Protein AF-N6XF55-F1 (afdb_monomer)

Secondary structure (DSSP, 8-state):
----EEEE-TTS-EEEE--TT-EEEEEEE-GGG--TT--EEEEEEEEEES-EEEEEEEETTEEEEEEE-SSEEEEEEEEETT--EEEEEEEEEPPPPP-

Sequence (99 aa):
MSSSAFVTRDDGSVVIYQDAADRLDYGIDHAGLLRNGDTIKLSTWSAVGGVVISDEGVAGSVVVAMLEGTNGTVRNHVTTEAGRKRVTTFCVEPPPTCA

Nearest PDB structures (foldseek):
  4z2q-assembly1_B  TM=4.348E-01  e=2.376E-01  Agroathelia rolfsii
  8sy2-assembly1_A  TM=2.706E-01  e=1.662E+00  Arachis hypogaea
  8sy2-assembly1_B  TM=2.728E-01  e=2.052E+00  Arachis hypogaea
  8sy3-assembly1_A  TM=2.701E-01  e=2.812E+00  Arachis hypogaea
  8sy3-assembly1_B  TM=2.499E-01  e=2.532E+00  Arachis hypogaea

Solvent-accessible surface area (backbone atoms only — not comparable to full-atom values): 5664 Å² total; per-residue (Å²): 130,85,70,64,43,83,41,73,45,98,88,69,48,38,37,33,26,29,48,64,88,45,77,46,81,47,76,48,79,42,57,91,79,47,59,97,88,47,44,63,67,45,76,47,78,50,61,45,70,50,38,48,81,43,81,70,48,76,60,66,48,30,38,37,30,32,41,31,39,26,62,20,42,40,37,40,41,37,30,29,69,85,68,52,74,52,76,51,68,34,37,30,30,61,56,84,78,88,128

pLDDT: mean 91.98, std 9.86, range [46.69, 98.44]

Radius of gyration: 14.3 Å; Cα contacts (8 Å, |Δi|>4): 229; chains: 1; bounding box: 30×26×40 Å

Mean predicted aligned error: 3.96 Å

Structure (mmCIF, N/CA/C/O backbone):
data_AF-N6XF55-F1
#
_entry.id   AF-N6XF55-F1
#
loop_
_atom_site.group_PDB
_atom_site.id
_atom_site.type_symbol
_atom_site.label_atom_id
_atom_site.label_alt_id
_atom_site.label_comp_id
_atom_site.label_asym_id
_atom_site.label_entity_id
_atom_site.label_seq_id
_atom_site.pdbx_PDB_ins_code
_atom_site.Cartn_x
_atom_site.Cartn_y
_atom_site.Cartn_z
_atom_site.occupancy
_atom_site.B_iso_or_equiv
_atom_site.auth_seq_id
_atom_site.auth_comp_id
_atom_site.auth_asym_id
_atom_site.auth_atom_id
_atom_site.pdbx_PDB_model_num
ATOM 1 N N . MET A 1 1 ? 0.234 -9.123 -22.707 1.00 46.69 1 MET A N 1
ATOM 2 C CA . MET A 1 1 ? -0.556 -9.244 -21.466 1.00 46.69 1 MET A CA 1
ATOM 3 C C . MET A 1 1 ? 0.288 -8.627 -20.373 1.00 46.69 1 MET A C 1
ATOM 5 O O . MET A 1 1 ? 1.383 -9.132 -20.173 1.00 46.69 1 MET A O 1
ATOM 9 N N . SER A 1 2 ? -0.162 -7.540 -19.744 1.00 50.06 2 SER A N 1
ATOM 10 C CA . SER A 1 2 ? 0.416 -7.130 -18.463 1.00 50.06 2 SER A CA 1
ATOM 11 C C . SER A 1 2 ? -0.122 -8.097 -17.410 1.00 50.06 2 SER A C 1
ATOM 13 O O . SER A 1 2 ? -1.337 -8.281 -17.312 1.00 50.06 2 SER A O 1
ATOM 15 N N . SER A 1 3 ? 0.761 -8.800 -16.708 1.00 64.12 3 SER A N 1
ATOM 16 C CA . SER A 1 3 ? 0.381 -9.632 -15.570 1.00 64.12 3 SER A CA 1
ATOM 17 C C . SER A 1 3 ? 0.925 -8.981 -14.313 1.00 64.12 3 SER A C 1
ATOM 19 O O . SER A 1 3 ? 1.996 -9.352 -13.826 1.00 64.12 3 SER A O 1
ATOM 21 N N . SER A 1 4 ? 0.201 -7.991 -13.806 1.00 68.75 4 SER A N 1
ATOM 22 C CA . SER A 1 4 ? 0.512 -7.470 -12.487 1.00 68.75 4 SER A CA 1
ATOM 23 C C . SER A 1 4 ? 0.160 -8.516 -11.437 1.00 68.75 4 SER A C 1
ATOM 25 O O . SER A 1 4 ? -0.913 -9.121 -11.486 1.00 68.75 4 SER A O 1
ATOM 27 N N . ALA A 1 5 ? 1.091 -8.792 -10.529 1.00 82.25 5 ALA A N 1
ATOM 28 C CA . ALA A 1 5 ? 0.981 -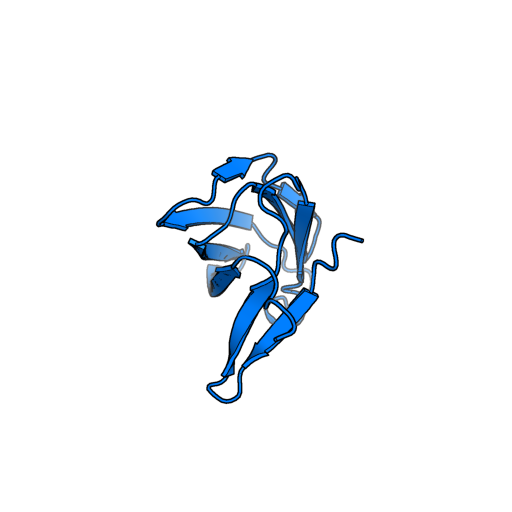9.901 -9.591 1.00 82.25 5 ALA A CA 1
ATOM 29 C C . ALA A 1 5 ? 1.519 -9.514 -8.218 1.00 82.25 5 ALA A C 1
ATOM 31 O O . ALA A 1 5 ? 2.596 -8.935 -8.101 1.00 82.25 5 ALA A O 1
ATOM 32 N N . PHE A 1 6 ? 0.781 -9.901 -7.182 1.00 83.75 6 PHE A N 1
ATOM 33 C CA . PHE A 1 6 ? 1.225 -9.813 -5.798 1.00 83.75 6 PHE A CA 1
ATOM 34 C C . PHE A 1 6 ? 1.904 -11.122 -5.424 1.00 83.75 6 PHE A C 1
ATOM 36 O O . PHE A 1 6 ? 1.287 -12.187 -5.493 1.00 83.75 6 PHE A O 1
ATOM 43 N N . VAL A 1 7 ? 3.166 -11.047 -5.023 1.00 88.38 7 VAL A N 1
ATOM 44 C CA . VAL A 1 7 ? 3.963 -12.214 -4.655 1.00 88.38 7 VAL A CA 1
ATOM 45 C C . VAL A 1 7 ? 4.588 -11.973 -3.290 1.00 88.38 7 VAL A C 1
ATOM 47 O O . VAL A 1 7 ? 5.186 -10.931 -3.031 1.00 88.38 7 VAL A O 1
ATOM 50 N N . THR A 1 8 ? 4.465 -12.957 -2.406 1.00 88.88 8 THR A N 1
ATOM 51 C CA . THR A 1 8 ? 5.314 -13.045 -1.218 1.00 88.88 8 THR A CA 1
ATOM 52 C C . THR A 1 8 ? 6.537 -13.865 -1.594 1.00 88.88 8 THR A C 1
ATOM 54 O O . THR A 1 8 ? 6.400 -15.004 -2.036 1.00 88.88 8 THR A O 1
ATOM 57 N N . ARG A 1 9 ? 7.721 -13.271 -1.473 1.00 86.50 9 ARG A N 1
ATOM 58 C CA . ARG A 1 9 ? 8.995 -13.949 -1.714 1.00 86.50 9 ARG A CA 1
ATOM 59 C C . ARG A 1 9 ? 9.323 -14.895 -0.560 1.00 86.50 9 ARG A C 1
ATOM 61 O O . ARG A 1 9 ? 8.762 -14.778 0.529 1.00 86.50 9 ARG A O 1
ATOM 68 N N . ASP A 1 10 ? 10.287 -15.782 -0.781 1.00 90.25 10 ASP A N 1
ATOM 69 C CA . ASP A 1 10 ? 10.729 -16.769 0.217 1.00 90.25 10 ASP A CA 1
ATOM 70 C C . ASP A 1 10 ? 11.257 -16.131 1.514 1.00 90.25 10 ASP A C 1
ATOM 72 O O . ASP A 1 10 ? 11.170 -16.726 2.586 1.00 90.25 10 ASP A O 1
ATOM 76 N N . ASP A 1 11 ? 11.771 -14.900 1.436 1.00 88.25 11 ASP A N 1
ATOM 77 C CA . ASP A 1 11 ? 12.226 -14.116 2.590 1.00 88.25 11 ASP A CA 1
ATOM 78 C C . ASP A 1 11 ? 11.085 -13.411 3.353 1.00 88.25 11 ASP A C 1
ATOM 80 O O . ASP A 1 11 ? 11.327 -12.691 4.323 1.00 88.25 11 ASP A O 1
ATOM 84 N N . GLY A 1 12 ? 9.835 -13.611 2.926 1.00 85.81 12 GLY A N 1
ATOM 85 C CA . GLY A 1 12 ? 8.641 -12.993 3.498 1.00 85.81 12 GLY A CA 1
ATOM 86 C C . GLY A 1 12 ? 8.384 -11.560 3.029 1.00 85.81 12 GLY A C 1
ATOM 87 O O . GLY A 1 12 ? 7.386 -10.964 3.444 1.00 85.81 12 GLY A O 1
ATOM 88 N N . SER A 1 13 ? 9.234 -10.988 2.170 1.00 88.25 13 SER A N 1
ATOM 89 C CA . SER A 1 13 ? 8.970 -9.683 1.565 1.00 88.25 13 SER A CA 1
ATOM 90 C C . SER A 1 13 ? 7.839 -9.772 0.541 1.00 88.25 13 SER A C 1
ATOM 92 O O . SER A 1 13 ? 7.657 -10.779 -0.143 1.00 88.25 13 SER A O 1
ATOM 94 N N . VAL A 1 14 ? 7.052 -8.703 0.437 1.00 91.75 14 VAL A N 1
ATOM 95 C CA . VAL A 1 14 ? 6.001 -8.587 -0.578 1.00 91.75 14 VAL A CA 1
ATOM 96 C C . VAL A 1 14 ? 6.552 -7.802 -1.762 1.00 91.75 14 VAL A C 1
ATOM 98 O O . VAL A 1 14 ? 7.110 -6.715 -1.588 1.00 91.75 14 VAL A O 1
ATOM 101 N N . VAL A 1 15 ? 6.374 -8.341 -2.963 1.00 93.69 15 VAL A N 1
ATOM 102 C CA . VAL A 1 15 ? 6.624 -7.656 -4.229 1.00 93.69 15 VAL A CA 1
ATOM 103 C C . VAL A 1 15 ? 5.354 -7.615 -5.055 1.00 93.69 15 VAL A C 1
ATOM 105 O O . VAL A 1 15 ? 4.562 -8.556 -5.086 1.00 93.69 15 VAL A O 1
ATOM 108 N N . ILE A 1 16 ? 5.186 -6.494 -5.729 1.00 93.44 16 ILE A N 1
ATOM 109 C CA . ILE A 1 16 ? 4.173 -6.277 -6.733 1.00 93.44 16 ILE A CA 1
ATOM 110 C C . ILE A 1 16 ? 4.898 -6.167 -8.062 1.00 93.44 16 ILE A C 1
ATOM 112 O O . ILE A 1 16 ? 5.668 -5.232 -8.285 1.00 93.44 16 ILE A O 1
ATOM 116 N N . TYR A 1 17 ? 4.666 -7.133 -8.937 1.00 93.19 17 TYR A N 1
ATOM 117 C CA . TYR A 1 17 ? 5.070 -7.006 -10.325 1.00 93.19 17 TYR A CA 1
ATOM 118 C C . TYR A 1 17 ? 4.044 -6.138 -11.043 1.00 93.19 17 TYR A C 1
ATOM 120 O O . TYR A 1 17 ? 2.852 -6.396 -10.910 1.00 93.19 17 TYR A O 1
ATOM 128 N N . GLN A 1 18 ? 4.494 -5.110 -11.755 1.00 92.38 18 GLN A N 1
ATOM 129 C CA . GLN A 1 18 ? 3.654 -4.157 -12.483 1.00 92.38 18 GLN A CA 1
ATOM 130 C C . GLN A 1 18 ? 4.371 -3.737 -13.768 1.00 92.38 18 GLN A C 1
ATOM 132 O O . GLN A 1 18 ? 5.576 -3.494 -13.746 1.00 92.38 18 GLN A O 1
ATOM 137 N N . ASP A 1 19 ? 3.657 -3.635 -14.890 1.00 90.56 19 ASP A N 1
ATOM 138 C CA . ASP A 1 19 ? 4.231 -3.043 -16.101 1.00 90.56 19 ASP A CA 1
ATOM 139 C C . ASP A 1 19 ? 4.460 -1.534 -15.907 1.00 90.56 19 ASP A C 1
ATOM 141 O O . ASP A 1 19 ? 3.652 -0.840 -15.293 1.00 90.56 19 ASP A O 1
ATOM 145 N N . ALA A 1 20 ? 5.560 -0.998 -16.439 1.00 87.62 20 ALA A N 1
ATOM 146 C CA . ALA A 1 20 ? 5.898 0.415 -16.278 1.00 87.62 20 ALA A CA 1
ATOM 147 C C . ALA A 1 20 ? 4.861 1.374 -16.895 1.00 87.62 20 ALA A C 1
ATOM 149 O O . ALA A 1 20 ? 4.812 2.536 -16.494 1.00 87.62 20 ALA A O 1
ATOM 150 N N . ALA A 1 21 ? 4.058 0.909 -17.855 1.00 88.38 21 ALA A N 1
ATOM 151 C CA . ALA A 1 21 ? 2.969 1.677 -18.453 1.00 88.38 21 ALA A CA 1
ATOM 152 C C . ALA A 1 21 ? 1.648 1.586 -17.668 1.00 88.38 21 ALA A C 1
ATOM 154 O O . ALA A 1 21 ? 0.710 2.325 -17.976 1.00 88.38 21 ALA A O 1
ATOM 155 N N . ASP A 1 22 ? 1.553 0.693 -16.683 1.00 90.06 22 ASP A N 1
ATOM 156 C CA . ASP A 1 22 ? 0.327 0.507 -15.923 1.00 90.06 22 ASP A CA 1
ATOM 157 C C . ASP A 1 22 ? 0.168 1.559 -14.822 1.00 90.0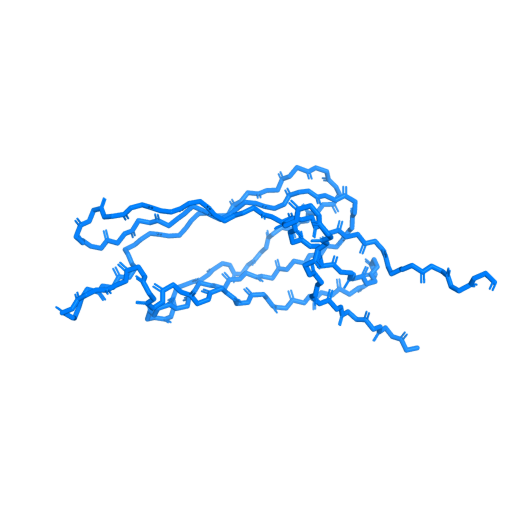6 22 ASP A C 1
ATOM 159 O O . ASP A 1 22 ? 1.128 2.007 -14.189 1.00 90.06 22 ASP A O 1
ATOM 163 N N . ARG A 1 23 ? -1.099 1.872 -14.551 1.00 92.75 23 ARG A N 1
ATOM 164 C CA . ARG A 1 23 ? -1.575 2.676 -13.427 1.00 92.75 23 ARG A CA 1
ATOM 165 C C . ARG A 1 23 ? -2.618 1.845 -12.686 1.00 92.75 23 ARG A C 1
ATOM 167 O O . ARG A 1 23 ? -3.699 1.611 -13.227 1.00 92.75 23 ARG A O 1
ATOM 174 N 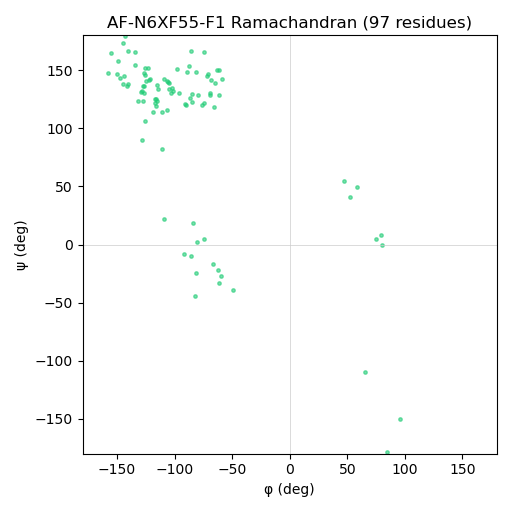N . LEU A 1 24 ? -2.263 1.327 -11.511 1.00 92.75 24 LEU A N 1
ATOM 175 C CA . LEU A 1 24 ? -3.056 0.313 -10.805 1.00 92.75 24 LEU A CA 1
ATOM 176 C C . LEU A 1 24 ? -3.457 0.777 -9.410 1.00 92.75 24 LEU A C 1
ATOM 178 O O . LEU A 1 24 ? -2.674 1.418 -8.712 1.00 92.75 24 LEU A O 1
ATOM 182 N N . ASP A 1 25 ? -4.685 0.438 -9.024 1.00 92.56 25 ASP A N 1
ATOM 183 C CA . ASP A 1 25 ? -5.219 0.697 -7.689 1.00 92.56 25 ASP A CA 1
ATOM 184 C C . ASP A 1 25 ? -4.800 -0.424 -6.731 1.00 92.56 25 ASP A C 1
ATOM 186 O O . ASP A 1 25 ? -4.974 -1.613 -7.021 1.00 92.56 25 ASP A O 1
ATOM 190 N N . TYR A 1 26 ? -4.248 -0.035 -5.586 1.00 91.62 26 TYR A N 1
ATOM 191 C CA . TYR A 1 26 ? -3.731 -0.923 -4.560 1.00 91.62 26 TYR A CA 1
ATOM 192 C C . TYR A 1 26 ? -4.482 -0.743 -3.254 1.00 91.62 26 TYR A C 1
ATOM 194 O O . TYR A 1 26 ? -4.339 0.274 -2.579 1.00 91.62 26 TYR A O 1
ATOM 202 N N . GLY A 1 27 ? -5.210 -1.787 -2.857 1.00 93.62 27 GLY A N 1
ATOM 203 C CA . GLY A 1 27 ? -5.884 -1.871 -1.566 1.00 93.62 27 GLY A CA 1
ATOM 204 C C . GLY A 1 27 ? -5.127 -2.739 -0.562 1.00 93.62 27 GLY A C 1
ATOM 205 O O . GLY A 1 27 ? -4.766 -3.876 -0.867 1.00 93.62 27 GLY A O 1
ATOM 206 N N . ILE A 1 28 ? -4.939 -2.240 0.662 1.00 93.94 28 ILE A N 1
ATOM 207 C CA . ILE A 1 28 ? -4.438 -3.026 1.799 1.00 93.94 28 ILE A CA 1
ATOM 208 C C . ILE A 1 28 ? -5.522 -3.087 2.869 1.00 93.94 28 ILE A C 1
ATOM 210 O O . ILE A 1 28 ? -5.915 -2.060 3.424 1.00 93.94 28 ILE A O 1
ATOM 214 N N . ASP A 1 29 ? -5.979 -4.297 3.189 1.00 94.62 29 ASP A N 1
ATOM 215 C CA . ASP A 1 29 ? -6.932 -4.515 4.275 1.00 94.62 29 ASP A CA 1
ATOM 216 C C . ASP A 1 29 ? -6.221 -4.643 5.631 1.00 94.62 29 ASP A C 1
ATOM 218 O O . ASP A 1 29 ? -5.368 -5.507 5.861 1.00 94.62 29 ASP A O 1
ATOM 222 N N . HIS A 1 30 ? -6.606 -3.778 6.564 1.00 95.88 30 HIS A N 1
ATOM 223 C CA . HIS A 1 30 ? -6.136 -3.759 7.940 1.00 95.88 30 HIS A CA 1
ATOM 224 C C . HIS A 1 30 ? -7.203 -4.208 8.942 1.00 95.88 30 HIS A C 1
ATOM 226 O O . HIS A 1 30 ? -7.063 -3.913 10.129 1.00 95.88 30 HIS A O 1
ATOM 232 N N . ALA A 1 31 ? -8.231 -4.958 8.536 1.00 95.12 31 ALA A N 1
ATOM 233 C CA . ALA A 1 31 ? -9.271 -5.464 9.438 1.00 95.12 31 ALA A CA 1
ATOM 234 C C . ALA A 1 31 ? -8.701 -6.151 10.694 1.00 95.12 31 ALA A C 1
ATOM 236 O O . ALA A 1 31 ? -9.173 -5.906 11.802 1.00 95.12 31 ALA A O 1
ATOM 237 N N . GLY A 1 32 ? -7.613 -6.920 10.559 1.00 94.69 32 GLY A N 1
ATOM 238 C CA . GLY A 1 32 ? -6.935 -7.564 11.695 1.00 94.69 32 GLY A CA 1
ATOM 239 C C . GLY A 1 32 ? -6.253 -6.600 12.680 1.00 94.69 32 GLY A C 1
ATOM 240 O O . GLY A 1 32 ? -5.921 -6.991 13.800 1.00 94.69 32 GLY A O 1
ATOM 241 N N . LEU A 1 33 ? -6.028 -5.341 12.290 1.00 94.94 33 LEU A N 1
ATOM 242 C CA . LEU A 1 33 ? -5.568 -4.280 13.186 1.00 94.94 33 LEU A CA 1
ATOM 243 C C . LEU A 1 33 ? -6.726 -3.674 13.986 1.00 94.94 33 LEU A C 1
ATOM 245 O O . LEU A 1 33 ? -6.467 -3.149 15.065 1.00 94.94 33 LEU A O 1
ATOM 249 N N . LEU A 1 34 ? -7.967 -3.747 13.495 1.00 96.19 34 LEU A N 1
ATOM 250 C CA . LEU A 1 34 ? -9.154 -3.109 14.074 1.00 96.19 34 LEU A CA 1
ATOM 251 C C . LEU A 1 34 ? -9.826 -4.004 15.128 1.00 96.19 34 LEU A C 1
ATOM 253 O O . LEU A 1 34 ? -9.670 -5.220 15.144 1.00 96.19 34 LEU A O 1
ATOM 257 N N . ARG A 1 35 ? -10.536 -3.394 16.085 1.00 93.69 35 ARG A N 1
ATOM 258 C CA . ARG A 1 35 ? -11.315 -4.092 17.135 1.00 93.69 35 ARG A CA 1
ATOM 259 C C . ARG A 1 35 ? -12.544 -3.260 17.484 1.00 93.69 35 ARG A C 1
ATOM 261 O O . ARG A 1 35 ? -12.403 -2.049 17.568 1.00 93.69 35 ARG A O 1
ATOM 268 N N . ASN A 1 36 ? -13.678 -3.903 17.771 1.00 89.88 36 ASN A N 1
ATOM 269 C CA . ASN A 1 36 ? -14.863 -3.288 18.392 1.00 89.88 36 ASN A CA 1
ATOM 270 C C . ASN A 1 36 ? -15.295 -1.942 17.769 1.00 89.88 36 ASN A C 1
ATOM 272 O O . ASN A 1 36 ? -15.390 -0.944 18.474 1.00 89.88 36 ASN A O 1
ATOM 276 N N . GLY A 1 37 ? -15.523 -1.898 16.453 1.00 85.62 37 GLY A N 1
ATOM 277 C CA . GLY A 1 37 ? -15.958 -0.671 15.767 1.00 85.62 37 GLY A CA 1
ATOM 278 C C . GLY A 1 37 ? -14.866 0.388 15.555 1.00 85.62 37 GLY A C 1
ATOM 279 O O . GLY A 1 37 ? -15.173 1.466 15.058 1.00 85.62 37 GLY A O 1
ATOM 280 N N . ASP A 1 38 ? -13.604 0.098 15.902 1.00 94.94 38 ASP A N 1
ATOM 281 C CA . ASP A 1 38 ? -12.463 0.944 15.533 1.00 94.94 38 ASP A CA 1
ATOM 282 C C . ASP A 1 38 ? -12.310 1.030 14.012 1.00 94.94 38 ASP A C 1
ATOM 284 O O . ASP A 1 38 ? -12.617 0.085 13.283 1.00 94.94 38 ASP A O 1
ATOM 288 N N . THR A 1 39 ? -11.780 2.156 13.552 1.00 95.75 39 THR A N 1
ATOM 289 C CA . THR A 1 39 ? -11.575 2.464 12.136 1.00 95.75 39 THR A CA 1
ATOM 290 C C . THR A 1 39 ? -10.179 3.033 11.919 1.00 95.75 39 THR A C 1
ATOM 292 O O . THR A 1 39 ? -9.465 3.383 12.865 1.00 95.75 39 THR A O 1
ATOM 295 N N . ILE A 1 40 ? -9.747 3.092 10.662 1.00 97.94 40 ILE A N 1
ATOM 296 C CA . ILE A 1 40 ? -8.500 3.763 10.304 1.00 97.94 40 ILE A CA 1
ATOM 297 C C . ILE A 1 40 ? -8.747 5.270 10.329 1.00 97.94 40 ILE A C 1
ATOM 299 O O . ILE A 1 40 ? -9.578 5.780 9.585 1.00 97.94 40 ILE A O 1
ATOM 303 N N . LYS A 1 41 ? -7.994 5.974 11.175 1.00 96.31 41 LYS A N 1
ATOM 304 C CA . LYS A 1 41 ? -8.037 7.433 11.295 1.00 96.31 41 LYS A CA 1
ATOM 305 C C . LYS A 1 41 ? -7.185 8.109 10.230 1.00 96.31 41 LYS A C 1
ATOM 307 O O . LYS A 1 41 ? -7.566 9.125 9.662 1.00 96.31 41 LYS A O 1
ATOM 312 N N . LEU A 1 42 ? -5.985 7.574 10.024 1.00 96.62 42 LEU A N 1
ATOM 313 C CA . LEU A 1 42 ? -4.983 8.142 9.135 1.00 96.62 42 LEU A CA 1
ATOM 314 C C . LEU A 1 42 ? -4.280 7.028 8.370 1.00 96.62 42 LEU A C 1
ATOM 316 O O . LEU A 1 42 ? -3.904 6.011 8.954 1.00 96.62 42 LEU A O 1
ATOM 320 N N . SER A 1 43 ? -4.062 7.282 7.086 1.00 97.88 43 SER A N 1
ATOM 321 C CA . SER A 1 43 ? -3.212 6.512 6.191 1.00 97.88 43 SER A CA 1
ATOM 322 C C . SER A 1 43 ? -2.277 7.491 5.494 1.00 97.88 43 SER A C 1
ATOM 324 O O . SER A 1 43 ? -2.730 8.526 5.012 1.00 97.88 43 SER A O 1
ATOM 326 N N . THR A 1 44 ? -0.983 7.202 5.478 1.00 97.88 44 THR A N 1
ATOM 327 C CA . THR A 1 44 ? -0.001 8.006 4.748 1.00 97.88 44 THR A CA 1
ATOM 328 C C . THR A 1 44 ? 0.877 7.083 3.938 1.00 97.88 44 THR A C 1
ATOM 330 O O . THR A 1 44 ? 1.505 6.169 4.487 1.00 97.88 44 THR A O 1
ATOM 333 N N . TRP A 1 45 ? 0.923 7.326 2.637 1.00 98.19 45 TRP A N 1
ATOM 334 C CA . TRP A 1 45 ? 1.753 6.571 1.724 1.00 98.19 45 TRP A CA 1
ATOM 335 C C . TRP A 1 45 ? 3.069 7.297 1.438 1.00 98.19 45 TRP A C 1
ATOM 337 O O . TRP A 1 45 ? 3.178 8.519 1.509 1.00 98.19 45 TRP A O 1
ATOM 347 N N . SER A 1 46 ? 4.114 6.528 1.151 1.00 98.00 46 SER A N 1
ATOM 348 C CA . SER A 1 46 ? 5.393 7.059 0.683 1.00 98.00 46 SER A CA 1
ATOM 349 C C . SER A 1 46 ? 6.083 6.052 -0.224 1.00 98.00 46 SER A C 1
ATOM 351 O O . SER A 1 46 ? 5.971 4.843 -0.015 1.00 98.00 46 SER A O 1
ATOM 353 N N . ALA A 1 47 ? 6.815 6.551 -1.214 1.00 97.56 47 ALA A N 1
ATOM 354 C CA . ALA A 1 47 ? 7.625 5.742 -2.111 1.00 97.56 47 ALA A CA 1
ATOM 355 C C . ALA A 1 47 ? 9.073 6.235 -2.135 1.00 97.56 47 ALA A C 1
ATOM 357 O O . ALA A 1 47 ? 9.359 7.415 -1.932 1.00 97.56 47 ALA A O 1
ATOM 358 N N . VAL A 1 48 ? 9.989 5.310 -2.405 1.00 96.88 48 VAL A N 1
ATOM 359 C CA . VAL A 1 48 ? 11.375 5.591 -2.792 1.00 96.88 48 VAL A CA 1
ATOM 360 C C . VAL A 1 48 ? 11.637 4.880 -4.116 1.00 96.88 48 VAL A C 1
ATOM 362 O O . VAL A 1 48 ? 11.198 3.743 -4.284 1.00 96.88 48 VAL A O 1
ATOM 365 N N . GLY A 1 49 ? 12.372 5.515 -5.030 1.00 95.62 49 GLY A N 1
ATOM 366 C CA . GLY A 1 49 ? 12.659 4.971 -6.361 1.00 95.62 49 GLY A CA 1
ATOM 367 C C . GLY A 1 49 ? 11.696 5.494 -7.427 1.00 95.62 49 GLY A C 1
ATOM 368 O O . GLY A 1 49 ? 11.221 6.622 -7.325 1.00 95.62 49 GLY A O 1
ATOM 369 N N . GLY A 1 50 ? 11.436 4.686 -8.457 1.00 95.25 50 GLY A N 1
ATOM 370 C CA . GLY A 1 50 ? 10.665 5.078 -9.645 1.00 95.25 50 GLY A CA 1
ATOM 371 C C . GLY A 1 50 ? 9.141 4.983 -9.518 1.00 95.25 50 GLY A C 1
ATOM 372 O O . GLY A 1 50 ? 8.470 4.921 -10.543 1.00 95.25 50 GLY A O 1
ATOM 373 N N . VAL A 1 51 ? 8.601 4.932 -8.296 1.00 97.06 51 VAL A N 1
ATOM 374 C CA . VAL A 1 51 ? 7.160 4.764 -8.050 1.00 97.06 51 VAL A CA 1
ATOM 375 C C . VAL A 1 51 ? 6.528 6.090 -7.649 1.00 97.06 51 VAL A C 1
ATOM 377 O O . VAL A 1 51 ? 7.010 6.761 -6.735 1.00 97.06 51 VAL A O 1
ATOM 380 N N . VAL A 1 52 ? 5.421 6.434 -8.300 1.00 97.06 52 VAL A N 1
ATOM 381 C CA . VAL A 1 52 ? 4.584 7.594 -7.977 1.00 97.06 52 VAL A CA 1
ATOM 382 C C . VAL A 1 52 ? 3.297 7.115 -7.314 1.00 97.06 52 VAL A C 1
ATOM 384 O O . VAL A 1 52 ? 2.734 6.097 -7.709 1.00 97.06 52 VAL A O 1
ATOM 387 N N . ILE A 1 53 ? 2.847 7.853 -6.297 1.00 97.81 53 ILE A N 1
ATOM 388 C CA . ILE A 1 53 ? 1.627 7.567 -5.537 1.00 97.81 53 ILE A CA 1
ATOM 389 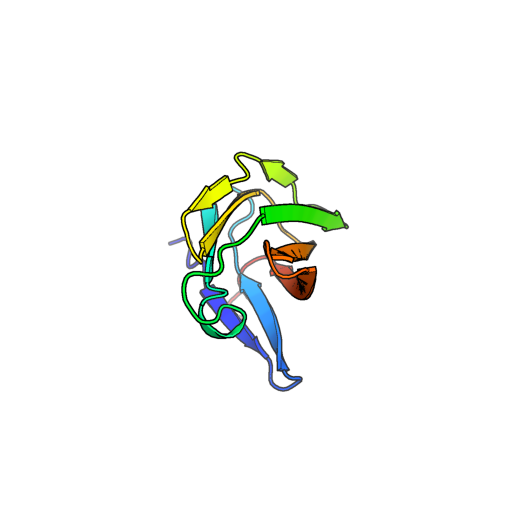C C . ILE A 1 53 ? 0.619 8.687 -5.785 1.00 97.81 53 ILE A C 1
ATOM 391 O O . ILE A 1 53 ? 0.975 9.865 -5.730 1.00 97.81 53 ILE A O 1
ATOM 395 N N . SER A 1 54 ? -0.631 8.323 -6.058 1.00 97.56 54 SER A N 1
ATOM 396 C CA . SER A 1 54 ? -1.748 9.260 -6.205 1.00 97.56 54 SER A CA 1
ATOM 397 C C . SER A 1 54 ? -3.051 8.665 -5.665 1.00 97.56 54 SER A C 1
ATOM 399 O O . SER A 1 54 ? -3.089 7.499 -5.277 1.00 97.56 54 SER A O 1
ATOM 401 N N . ASP A 1 55 ? -4.110 9.477 -5.617 1.00 96.94 55 ASP A N 1
ATOM 402 C CA . ASP A 1 55 ? -5.480 9.052 -5.288 1.00 96.94 55 ASP A CA 1
ATOM 403 C C . ASP A 1 55 ? -5.596 8.244 -3.975 1.00 96.94 55 ASP A C 1
ATOM 405 O O . ASP A 1 55 ? -6.325 7.258 -3.879 1.00 96.94 55 ASP A O 1
ATOM 409 N N . GLU A 1 56 ? -4.852 8.664 -2.945 1.00 97.44 56 GLU A N 1
ATOM 410 C CA . GLU A 1 56 ? -4.845 8.017 -1.630 1.00 97.44 56 GLU A CA 1
ATOM 411 C C . GLU A 1 56 ? -6.209 8.123 -0.932 1.00 97.44 56 GLU A C 1
ATOM 413 O O . GLU A 1 56 ? -6.846 9.181 -0.913 1.00 97.44 56 GLU A O 1
ATOM 418 N N . GLY A 1 57 ? -6.634 7.040 -0.279 1.00 96.75 57 GLY A N 1
ATOM 419 C CA . GLY A 1 57 ? -7.916 6.999 0.417 1.00 96.75 57 GLY A CA 1
ATOM 420 C C . GLY A 1 57 ? -7.988 5.988 1.554 1.00 96.75 57 GLY A C 1
ATOM 421 O O . GLY A 1 57 ? -7.169 5.075 1.681 1.00 96.75 57 GLY A O 1
ATOM 422 N N . VAL A 1 58 ? -9.010 6.159 2.392 1.00 97.19 58 VAL A N 1
ATOM 423 C CA . VAL A 1 58 ? -9.378 5.231 3.466 1.00 97.19 58 VAL A CA 1
ATOM 424 C C . VAL A 1 58 ? -10.859 4.891 3.320 1.00 97.19 58 VAL A C 1
ATOM 426 O O . VAL A 1 58 ? -11.706 5.782 3.331 1.00 97.19 58 VAL A O 1
ATOM 429 N N . ALA A 1 59 ? -11.172 3.603 3.212 1.00 93.50 59 ALA A N 1
ATOM 430 C CA . ALA A 1 59 ? -12.523 3.068 3.107 1.00 93.50 59 ALA A CA 1
ATOM 431 C C . ALA A 1 59 ? -12.721 1.960 4.154 1.00 93.50 59 ALA A C 1
ATOM 433 O O . ALA A 1 59 ? -12.446 0.782 3.922 1.00 93.50 59 ALA A O 1
ATOM 434 N N . GLY A 1 60 ? -13.184 2.347 5.346 1.00 92.56 60 GLY A N 1
ATOM 435 C CA . GLY A 1 60 ? -13.375 1.419 6.461 1.00 92.56 60 GLY A CA 1
ATOM 436 C C . GLY A 1 60 ? -12.049 0.827 6.950 1.00 92.56 60 GLY A C 1
ATOM 437 O O . GLY A 1 60 ? -11.250 1.527 7.573 1.00 92.56 60 GLY A O 1
ATOM 438 N N . SER A 1 61 ? -11.837 -0.469 6.703 1.00 95.38 61 SER A N 1
ATOM 439 C CA . SER A 1 61 ? -10.598 -1.177 7.053 1.00 95.38 61 SER A CA 1
ATOM 440 C C . SER A 1 61 ? -9.550 -1.192 5.947 1.00 95.38 61 SER A C 1
ATOM 442 O O . SER A 1 61 ? -8.427 -1.627 6.197 1.00 95.38 61 SER A O 1
ATOM 444 N N . VAL A 1 62 ? -9.900 -0.730 4.748 1.00 96.19 62 VAL A N 1
ATOM 445 C CA . VAL A 1 62 ? -9.020 -0.762 3.583 1.00 96.19 62 VAL A CA 1
ATOM 446 C C . VAL A 1 62 ? -8.443 0.624 3.347 1.00 96.19 62 VAL A C 1
ATOM 448 O O . VAL A 1 62 ? -9.160 1.625 3.371 1.00 96.19 62 VAL A O 1
ATOM 451 N N . VAL A 1 63 ? -7.141 0.679 3.103 1.00 97.56 63 VAL A N 1
ATOM 452 C CA . VAL A 1 63 ? -6.472 1.869 2.571 1.00 97.56 63 VAL A CA 1
ATOM 453 C C . VAL A 1 63 ? -6.147 1.633 1.113 1.00 97.56 63 VAL A C 1
ATOM 455 O O . VAL A 1 63 ? -5.739 0.530 0.752 1.00 97.56 63 VAL A O 1
ATOM 458 N N . VAL A 1 64 ? -6.344 2.656 0.292 1.00 97.38 64 VAL A N 1
ATOM 459 C CA . VAL A 1 64 ? -6.136 2.588 -1.154 1.00 97.38 64 VAL A CA 1
ATOM 460 C C . VAL A 1 64 ? -5.142 3.646 -1.607 1.00 97.38 64 VAL A C 1
ATOM 462 O O . VAL A 1 64 ? -5.001 4.687 -0.953 1.00 97.38 64 VAL A O 1
ATOM 465 N N . ALA A 1 65 ? -4.442 3.357 -2.697 1.00 97.44 65 ALA A N 1
ATOM 466 C CA . ALA A 1 65 ? -3.652 4.316 -3.451 1.00 97.44 65 ALA A CA 1
ATOM 467 C C . ALA A 1 65 ? -3.448 3.815 -4.882 1.00 97.44 65 ALA A C 1
ATOM 469 O O . ALA A 1 65 ? -3.294 2.618 -5.124 1.00 97.44 65 ALA A O 1
ATOM 470 N N . MET A 1 66 ? -3.364 4.749 -5.819 1.00 97.06 66 MET A N 1
ATOM 471 C CA . MET A 1 66 ? -2.971 4.483 -7.192 1.00 97.06 66 MET A CA 1
ATOM 472 C C . MET A 1 66 ? -1.445 4.526 -7.304 1.00 97.06 66 MET A C 1
ATOM 474 O O . MET A 1 66 ? -0.834 5.529 -6.921 1.00 97.06 66 MET A O 1
ATOM 478 N N . LEU A 1 67 ? -0.832 3.464 -7.836 1.00 96.12 67 LEU A N 1
ATOM 479 C CA . LEU A 1 67 ? 0.614 3.406 -8.066 1.00 96.12 67 LEU A CA 1
ATOM 480 C C . LEU A 1 67 ? 0.950 3.320 -9.555 1.00 96.12 67 LEU A C 1
ATOM 482 O O . LEU A 1 67 ? 0.359 2.554 -10.323 1.00 96.12 67 LEU A O 1
ATOM 486 N N . GLU A 1 68 ? 1.966 4.088 -9.930 1.00 95.44 68 GLU A N 1
ATOM 487 C CA . GLU A 1 68 ? 2.547 4.140 -11.269 1.00 95.44 68 GLU A CA 1
ATOM 488 C C . GLU A 1 68 ? 4.056 3.918 -11.188 1.00 95.44 68 GLU A C 1
ATOM 490 O O . GLU A 1 68 ? 4.707 4.344 -10.229 1.00 95.44 68 GLU A O 1
ATOM 495 N N . GLY A 1 69 ? 4.617 3.297 -12.225 1.00 94.25 69 GLY A N 1
ATOM 496 C CA . GLY A 1 69 ? 6.047 3.031 -12.324 1.00 94.25 69 GLY A CA 1
ATOM 497 C C . GLY A 1 69 ? 6.501 1.759 -11.607 1.00 94.25 69 GLY A C 1
ATOM 498 O O . GLY A 1 69 ? 5.719 0.980 -11.069 1.00 94.25 69 GLY A O 1
ATOM 499 N N . THR A 1 70 ? 7.808 1.519 -11.656 1.00 94.75 70 THR A N 1
ATOM 500 C CA . THR A 1 70 ? 8.458 0.305 -11.140 1.00 94.75 70 THR A CA 1
ATOM 501 C C . THR A 1 70 ? 9.808 0.649 -10.510 1.00 94.75 70 THR A C 1
ATOM 503 O O . THR A 1 70 ? 10.231 1.807 -10.501 1.00 94.75 70 THR A O 1
ATOM 506 N N . ASN A 1 71 ? 10.510 -0.359 -9.986 1.00 95.25 71 ASN 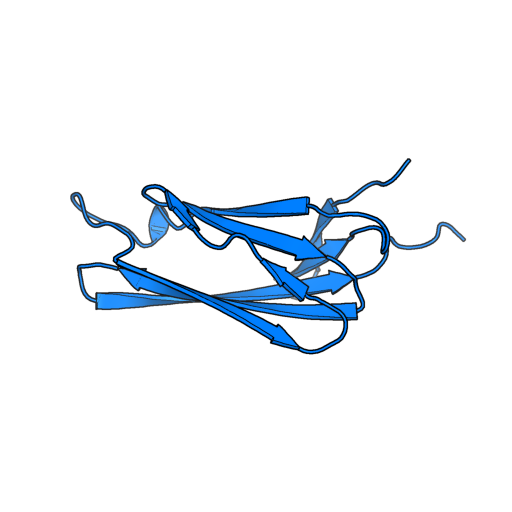A N 1
ATOM 507 C CA . ASN A 1 71 ? 11.809 -0.228 -9.322 1.00 95.25 71 ASN A CA 1
ATOM 508 C C . ASN A 1 71 ? 11.748 0.714 -8.111 1.00 95.25 71 ASN A C 1
ATOM 510 O O . ASN A 1 71 ? 12.553 1.641 -7.968 1.00 95.25 71 ASN A O 1
ATOM 514 N N . GLY A 1 72 ? 10.762 0.493 -7.242 1.00 96.06 72 GLY A N 1
ATOM 515 C CA . GLY A 1 72 ? 10.580 1.286 -6.034 1.00 96.06 7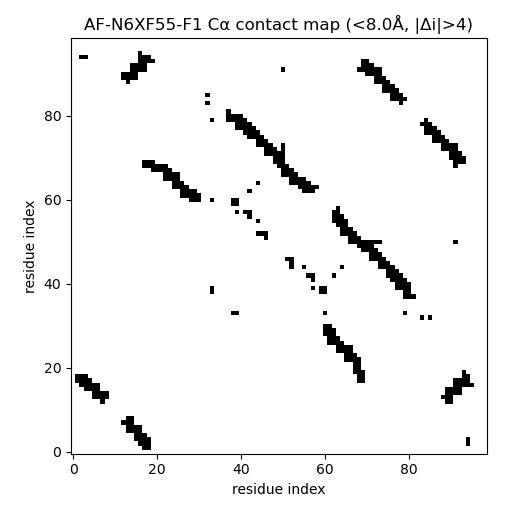2 GLY A CA 1
ATOM 516 C C . GLY A 1 72 ? 10.158 0.471 -4.821 1.00 96.06 72 GLY A C 1
ATOM 517 O O . GLY A 1 72 ? 9.778 -0.693 -4.908 1.00 96.06 72 GLY A O 1
ATOM 518 N N . THR A 1 73 ? 10.249 1.103 -3.656 1.00 97.31 73 THR A N 1
ATOM 519 C CA . THR A 1 73 ? 9.735 0.581 -2.387 1.00 97.31 73 THR A CA 1
ATOM 520 C C . THR A 1 73 ? 8.641 1.501 -1.891 1.00 97.31 73 THR A C 1
ATOM 522 O O . THR A 1 73 ? 8.880 2.695 -1.707 1.00 97.31 73 THR A O 1
ATOM 525 N N . VAL A 1 74 ? 7.470 0.936 -1.628 1.00 97.81 74 VAL A N 1
ATOM 526 C CA . VAL A 1 74 ? 6.305 1.649 -1.113 1.00 97.81 74 VAL A CA 1
ATOM 527 C C . VAL A 1 74 ? 6.106 1.299 0.352 1.00 97.81 74 VAL A C 1
ATOM 529 O O . VAL A 1 74 ? 6.278 0.152 0.771 1.00 97.81 74 VAL A O 1
ATOM 532 N N . ARG A 1 75 ? 5.750 2.308 1.143 1.00 97.88 75 ARG A N 1
ATOM 533 C CA . ARG A 1 75 ? 5.359 2.166 2.541 1.00 97.88 75 ARG A CA 1
ATOM 534 C C . ARG A 1 75 ? 4.012 2.813 2.763 1.00 97.88 75 ARG A C 1
ATOM 536 O O . ARG A 1 75 ? 3.794 3.948 2.348 1.00 97.88 75 ARG A O 1
ATOM 543 N N . ASN A 1 76 ? 3.161 2.119 3.500 1.00 98.06 76 ASN A N 1
ATOM 544 C CA . ASN A 1 76 ? 1.924 2.664 4.016 1.00 98.06 76 ASN A CA 1
ATOM 545 C C . ASN A 1 76 ? 1.964 2.670 5.546 1.00 98.06 76 ASN A C 1
ATOM 547 O O . ASN A 1 76 ? 2.235 1.645 6.174 1.00 98.06 76 ASN A O 1
ATOM 551 N N . HIS A 1 77 ? 1.745 3.843 6.135 1.00 98.31 77 HIS A N 1
ATOM 552 C CA . HIS A 1 77 ? 1.677 4.054 7.574 1.00 98.31 77 HIS A CA 1
ATOM 553 C C . HIS A 1 77 ? 0.222 4.291 7.962 1.00 98.31 77 HIS A C 1
ATOM 555 O O . HIS A 1 77 ? -0.352 5.316 7.598 1.00 98.31 77 HIS A O 1
ATOM 561 N N . VAL A 1 78 ? -0.352 3.387 8.752 1.00 98.44 78 VAL A N 1
ATOM 562 C CA . VAL A 1 78 ? -1.716 3.539 9.272 1.00 98.44 78 VAL A CA 1
ATOM 563 C C . VAL A 1 78 ? -1.724 3.814 10.760 1.00 98.44 78 VAL A C 1
ATOM 565 O O . VAL A 1 78 ? -0.939 3.245 11.523 1.00 98.44 78 VAL A O 1
ATOM 568 N N . THR A 1 79 ? -2.653 4.673 11.173 1.00 98.19 79 THR A N 1
ATOM 569 C CA . THR A 1 79 ? -3.035 4.887 12.569 1.00 98.19 79 THR A CA 1
ATOM 570 C C . THR A 1 79 ? -4.547 4.732 12.704 1.00 98.19 79 THR A C 1
ATOM 572 O O . THR A 1 79 ? -5.300 5.328 11.936 1.00 98.19 79 THR A O 1
ATOM 575 N N . THR A 1 80 ? -5.003 3.935 13.668 1.00 97.75 80 THR A N 1
ATOM 576 C CA . THR A 1 80 ? -6.436 3.760 13.962 1.00 97.75 80 THR A CA 1
ATOM 577 C C . THR A 1 80 ? -6.956 4.842 14.911 1.00 97.75 80 THR A C 1
ATOM 579 O O . THR A 1 80 ? -6.157 5.543 15.538 1.00 97.75 80 THR A O 1
ATOM 582 N N . GLU A 1 81 ? -8.275 4.985 15.063 1.00 96.00 81 GLU A N 1
ATOM 583 C CA . GLU A 1 81 ? -8.855 5.917 16.049 1.00 96.00 81 GLU A CA 1
ATOM 584 C C . GLU A 1 81 ? -8.453 5.556 17.485 1.00 96.00 81 GLU A C 1
ATOM 586 O O . GLU A 1 81 ? -8.174 6.434 18.300 1.00 96.00 81 GLU A O 1
ATOM 591 N N . ALA A 1 82 ? -8.292 4.262 17.776 1.00 96.00 82 ALA A N 1
ATOM 592 C CA . ALA A 1 82 ? -7.737 3.783 19.044 1.00 96.00 82 ALA A CA 1
ATOM 593 C C . ALA A 1 82 ? -6.205 3.971 19.188 1.00 96.00 82 ALA A C 1
ATOM 595 O O . ALA A 1 82 ? -5.614 3.483 20.151 1.00 96.00 82 A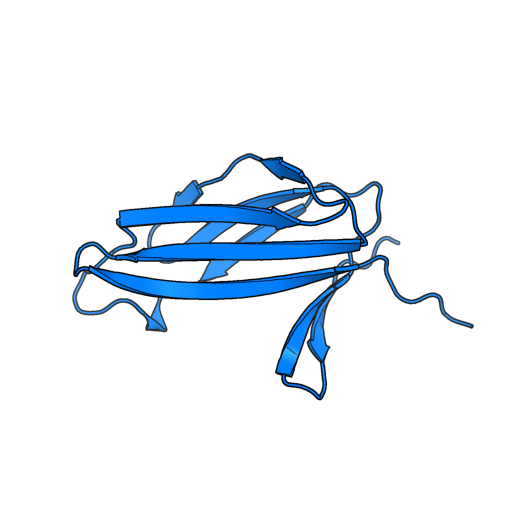LA A O 1
ATOM 596 N N . GLY A 1 83 ? -5.533 4.625 18.233 1.00 96.69 83 GLY A N 1
ATOM 597 C CA . GLY A 1 83 ? -4.103 4.951 18.295 1.00 96.69 83 GLY A CA 1
ATOM 598 C C . GLY A 1 83 ? -3.148 3.802 17.954 1.00 96.69 83 GLY A C 1
ATOM 599 O O . GLY A 1 83 ? -1.933 3.946 18.116 1.00 96.69 83 GLY A O 1
ATOM 600 N N . ARG A 1 84 ? -3.657 2.664 17.464 1.00 97.38 84 ARG A N 1
ATOM 601 C CA . ARG A 1 84 ? -2.824 1.542 17.001 1.00 97.38 84 ARG A CA 1
ATOM 602 C C . ARG A 1 84 ? -2.141 1.910 15.694 1.00 97.38 84 ARG A C 1
ATOM 604 O O . ARG A 1 84 ? -2.744 2.578 14.862 1.00 97.38 84 ARG A O 1
ATOM 611 N N . LYS A 1 85 ? -0.909 1.442 15.498 1.00 97.50 85 LYS A N 1
ATOM 612 C CA . LYS A 1 85 ? -0.103 1.774 14.320 1.00 97.50 85 LYS A CA 1
ATOM 613 C C . LYS A 1 85 ? 0.395 0.524 13.614 1.00 97.50 85 LYS A C 1
ATOM 615 O O . LYS A 1 85 ? 0.720 -0.467 14.268 1.00 97.50 85 LYS A O 1
ATOM 620 N N . ARG A 1 86 ? 0.490 0.586 12.289 1.00 97.31 86 ARG A N 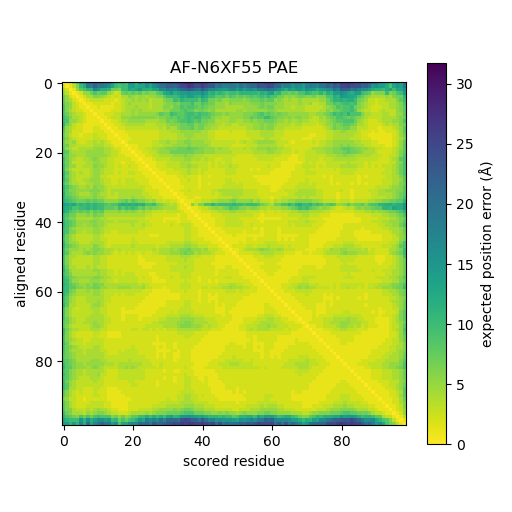1
ATOM 621 C CA . ARG A 1 86 ? 1.154 -0.426 11.460 1.00 97.31 86 ARG A CA 1
ATOM 622 C C . ARG A 1 86 ? 1.855 0.255 10.293 1.00 97.31 86 ARG A C 1
ATOM 624 O O . ARG A 1 86 ? 1.356 1.242 9.762 1.00 97.31 86 ARG A O 1
ATOM 631 N N . VAL A 1 87 ? 3.002 -0.299 9.919 1.00 97.06 87 VAL A N 1
ATOM 632 C CA . VAL A 1 87 ? 3.691 0.038 8.678 1.00 97.06 87 VAL A CA 1
ATOM 633 C C . VAL A 1 87 ? 3.697 -1.206 7.805 1.00 97.06 87 VAL A C 1
ATOM 635 O O . VAL A 1 87 ? 4.173 -2.254 8.240 1.00 97.06 87 VAL A O 1
ATOM 638 N N . THR A 1 88 ? 3.168 -1.091 6.593 1.00 95.44 88 THR A N 1
ATOM 639 C CA . THR A 1 88 ? 3.289 -2.117 5.553 1.00 95.44 88 THR A CA 1
ATOM 640 C C . THR A 1 88 ? 4.306 -1.636 4.532 1.00 95.44 88 THR A C 1
ATOM 642 O O . THR A 1 88 ? 4.265 -0.476 4.134 1.00 95.44 88 THR A O 1
ATOM 645 N N . THR A 1 89 ? 5.237 -2.501 4.135 1.00 95.88 89 THR A N 1
ATOM 646 C CA . THR A 1 89 ? 6.269 -2.196 3.134 1.00 95.88 89 THR A CA 1
ATOM 647 C C . THR A 1 89 ? 6.258 -3.267 2.053 1.00 95.88 89 THR A C 1
ATOM 649 O O . THR A 1 89 ? 6.187 -4.450 2.382 1.00 95.88 89 THR A O 1
ATOM 652 N N . PHE A 1 90 ? 6.346 -2.861 0.789 1.00 95.94 90 PHE A N 1
ATOM 653 C CA . PHE A 1 90 ? 6.468 -3.770 -0.350 1.00 95.94 90 PHE A CA 1
ATOM 654 C C . PHE A 1 90 ? 7.268 -3.135 -1.492 1.00 95.94 90 PHE A C 1
ATOM 656 O O . PHE A 1 90 ? 7.395 -1.911 -1.585 1.00 95.94 90 PHE A O 1
ATOM 663 N N . CYS A 1 91 ? 7.826 -3.980 -2.352 1.00 96.44 91 CYS A N 1
ATOM 664 C CA . CYS A 1 91 ? 8.521 -3.571 -3.570 1.00 96.44 91 CYS A CA 1
ATOM 665 C C . CYS A 1 91 ? 7.539 -3.485 -4.743 1.00 96.44 91 CYS A C 1
ATOM 667 O O . CYS A 1 91 ? 6.601 -4.275 -4.812 1.00 96.44 91 CYS A O 1
ATOM 669 N N . VAL A 1 92 ? 7.786 -2.575 -5.683 1.00 95.94 92 VAL A N 1
ATOM 670 C CA . VAL A 1 92 ? 7.139 -2.557 -7.002 1.00 95.94 92 VAL A CA 1
ATOM 671 C C . VAL A 1 92 ? 8.225 -2.749 -8.052 1.00 95.94 92 VAL A C 1
ATOM 673 O O . VAL A 1 92 ? 9.184 -1.975 -8.103 1.00 95.94 92 VAL A O 1
ATOM 676 N N . GLU A 1 93 ? 8.099 -3.785 -8.869 1.00 95.06 93 GLU A N 1
ATOM 677 C CA . GLU A 1 93 ? 9.119 -4.234 -9.819 1.00 95.06 93 GLU A CA 1
ATOM 678 C C . GLU A 1 93 ? 8.509 -4.532 -11.192 1.00 95.06 93 GLU A C 1
ATOM 680 O O . GLU A 1 93 ? 7.323 -4.852 -11.277 1.00 95.06 93 GLU A O 1
ATOM 685 N N . PRO A 1 94 ? 9.290 -4.445 -12.282 1.00 92.94 94 PRO A N 1
ATOM 686 C CA . PRO A 1 94 ? 8.828 -4.926 -13.578 1.00 92.94 94 PRO A CA 1
ATOM 687 C C . PRO A 1 94 ? 8.586 -6.446 -13.534 1.00 92.94 94 PRO A C 1
ATOM 689 O O . PRO A 1 94 ? 9.287 -7.146 -12.793 1.00 92.94 94 PRO A O 1
ATOM 692 N N . PRO A 1 95 ? 7.642 -6.994 -14.324 1.00 89.88 95 PRO A N 1
ATOM 693 C CA . PRO A 1 95 ? 7.404 -8.431 -14.356 1.00 89.88 95 PRO A CA 1
ATOM 694 C C . PRO A 1 95 ? 8.673 -9.192 -14.766 1.00 89.88 95 PRO A C 1
ATOM 696 O O . PRO A 1 95 ? 9.408 -8.724 -15.642 1.00 89.88 95 PRO A O 1
ATOM 699 N N . PRO A 1 96 ? 8.943 -10.369 -14.174 1.00 85.50 96 PRO A N 1
ATOM 700 C CA . PRO A 1 96 ? 10.094 -11.168 -14.559 1.00 85.50 96 PRO A CA 1
ATOM 701 C C . PRO A 1 96 ?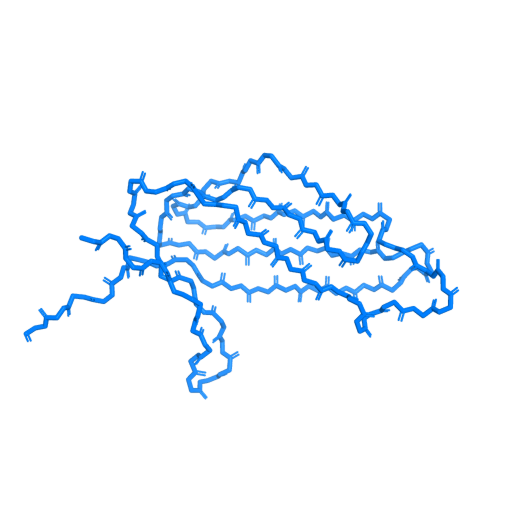 9.982 -11.576 -16.032 1.00 85.50 96 PRO A C 1
ATOM 703 O O . PRO A 1 96 ? 8.966 -12.113 -16.477 1.00 85.50 96 PRO A O 1
ATOM 706 N N . THR A 1 97 ? 11.039 -11.331 -16.802 1.00 80.12 97 THR A N 1
ATOM 707 C CA . THR A 1 97 ? 11.120 -11.789 -18.190 1.00 80.12 97 THR A CA 1
ATOM 708 C C . THR A 1 97 ? 11.256 -13.307 -18.215 1.00 80.12 97 THR A C 1
ATOM 710 O O . THR A 1 97 ? 12.148 -13.850 -17.562 1.00 80.12 97 THR A O 1
ATOM 713 N N . CYS A 1 98 ? 10.413 -13.996 -18.986 1.00 67.19 98 CYS A N 1
ATOM 714 C CA . CYS A 1 98 ? 10.672 -15.397 -19.312 1.00 67.19 98 CYS A CA 1
ATOM 715 C C . CYS A 1 98 ? 11.938 -15.450 -20.179 1.00 67.19 98 CYS A C 1
ATOM 717 O O . CYS A 1 98 ? 11.966 -14.824 -21.241 1.00 67.19 98 CYS A O 1
ATOM 719 N N . ALA A 1 99 ? 12.975 -16.127 -19.688 1.00 48.00 99 ALA A N 1
ATOM 720 C CA . ALA A 1 99 ? 14.175 -16.444 -20.458 1.00 48.00 99 ALA A CA 1
ATOM 721 C C . ALA A 1 99 ? 13.940 -17.677 -21.338 1.00 48.00 99 ALA A C 1
ATOM 723 O O . ALA A 1 99 ? 13.219 -18.593 -20.875 1.00 48.00 99 ALA A O 1
#

Foldseek 3Di:
DFDFDWDQDPVRAIETAGAQPDKDKDKDFQVVQDDDQKFWPDKDKDKDDFKDWADWDGDGRITMIIIHGFDMKMWIWIAIPVGDIDIDIHHYHHDDDDD